Protein AF-A0A9E5RIB4-F1 (afdb_monomer_lite)

Foldseek 3Di:
DPPDPPCLVVQLVVQLVVLVLVCQLVVVVVCSVVSNVVSCVVSPHDDDPDDDPPDDDDDPVVVVVCVVVVNDDCVVCVVVVVVVCCVVPVPCDPVNVVVCVVVVVVSSVVSVVVVVVVVVVVCVVVVPD

Structure (mmCIF, N/CA/C/O backbone):
data_AF-A0A9E5RIB4-F1
#
_entry.id   AF-A0A9E5RIB4-F1
#
loop_
_atom_site.group_PDB
_atom_site.id
_atom_site.type_symbol
_atom_site.label_atom_id
_atom_site.label_alt_id
_atom_site.label_comp_id
_atom_site.label_asym_id
_atom_site.label_entity_id
_atom_site.label_seq_id
_atom_site.pdbx_PDB_ins_code
_atom_site.Cartn_x
_atom_site.Cartn_y
_atom_site.Cartn_z
_atom_site.occupancy
_atom_site.B_iso_or_equiv
_atom_site.auth_seq_id
_atom_site.auth_comp_id
_atom_site.auth_asym_id
_atom_site.auth_atom_id
_atom_site.pdbx_PDB_model_num
ATOM 1 N N . MET A 1 1 ? 10.481 -29.079 1.639 1.00 32.47 1 MET A N 1
ATOM 2 C CA . MET A 1 1 ? 11.131 -28.798 0.343 1.00 32.47 1 MET A CA 1
ATOM 3 C C . MET A 1 1 ? 10.149 -27.965 -0.458 1.00 32.47 1 MET A C 1
ATOM 5 O O . MET A 1 1 ? 9.045 -28.441 -0.672 1.00 32.47 1 MET A O 1
ATOM 9 N N . VAL A 1 2 ? 10.482 -26.713 -0.781 1.00 44.91 2 VAL A N 1
ATOM 10 C CA . VAL A 1 2 ? 9.661 -25.892 -1.686 1.00 44.91 2 VAL A CA 1
ATOM 11 C C . VAL A 1 2 ? 9.919 -26.437 -3.084 1.00 44.91 2 VAL A C 1
ATOM 13 O O . VAL A 1 2 ? 10.998 -26.248 -3.642 1.00 44.91 2 VAL A O 1
ATOM 16 N N . THR A 1 3 ? 9.002 -27.261 -3.575 1.00 53.25 3 THR A N 1
ATOM 17 C CA . THR A 1 3 ? 9.080 -27.835 -4.916 1.00 53.25 3 THR A CA 1
ATOM 18 C C . THR A 1 3 ? 8.893 -26.691 -5.904 1.00 53.25 3 THR A C 1
ATOM 20 O O . THR A 1 3 ? 7.866 -26.025 -5.860 1.00 53.25 3 THR A O 1
ATOM 23 N N . ARG A 1 4 ? 9.901 -26.450 -6.748 1.00 58.84 4 ARG A N 1
ATOM 24 C CA . ARG A 1 4 ? 9.880 -25.443 -7.819 1.00 58.84 4 ARG A CA 1
ATOM 25 C C . ARG A 1 4 ? 8.575 -25.581 -8.595 1.00 58.84 4 ARG A C 1
ATOM 27 O O . ARG A 1 4 ? 8.341 -26.647 -9.169 1.00 58.84 4 ARG A O 1
ATOM 34 N N . ASP A 1 5 ? 7.734 -24.550 -8.606 1.00 62.25 5 ASP A N 1
ATOM 35 C CA . ASP A 1 5 ? 6.367 -24.701 -9.109 1.00 62.25 5 ASP A CA 1
ATOM 36 C C . ASP A 1 5 ? 6.277 -24.589 -10.641 1.00 62.25 5 ASP A C 1
ATOM 38 O O . ASP A 1 5 ? 5.603 -23.728 -11.203 1.00 62.25 5 ASP A O 1
ATOM 42 N N . SER A 1 6 ? 7.014 -25.453 -11.344 1.00 69.25 6 SER A N 1
ATOM 43 C CA . SER A 1 6 ? 6.991 -25.601 -12.810 1.00 69.25 6 SER A CA 1
ATOM 44 C C . SER A 1 6 ? 7.326 -24.328 -13.610 1.00 69.25 6 SER A C 1
ATOM 46 O O . SER A 1 6 ? 7.037 -24.267 -14.798 1.00 69.25 6 SER A O 1
ATOM 48 N N . GLY A 1 7 ? 7.927 -23.310 -12.980 1.00 75.62 7 GLY A N 1
ATOM 49 C CA . GLY A 1 7 ? 8.220 -22.011 -13.604 1.00 75.62 7 GLY A CA 1
ATOM 50 C C . GLY A 1 7 ? 7.181 -20.913 -13.342 1.00 75.62 7 GLY A C 1
ATOM 51 O O . GLY A 1 7 ? 7.449 -19.760 -13.668 1.00 75.62 7 GLY A O 1
ATOM 52 N N . ARG A 1 8 ? 6.061 -21.214 -12.666 1.00 82.75 8 ARG A N 1
ATOM 53 C CA . ARG A 1 8 ? 5.017 -20.226 -12.315 1.00 82.75 8 ARG A CA 1
ATOM 54 C C . ARG A 1 8 ? 5.520 -19.087 -11.432 1.00 82.75 8 ARG A C 1
ATOM 56 O O . ARG A 1 8 ? 5.022 -17.972 -11.509 1.00 82.75 8 ARG A O 1
ATOM 63 N N . GLU A 1 9 ? 6.541 -19.350 -10.6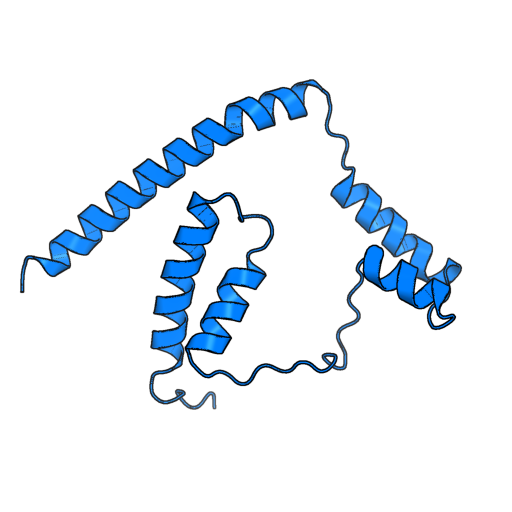22 1.00 85.44 9 GLU A N 1
ATOM 64 C CA . GLU A 1 9 ? 7.238 -18.328 -9.832 1.00 85.44 9 GLU A CA 1
ATOM 65 C C . GLU A 1 9 ? 7.860 -17.242 -10.725 1.00 85.44 9 GLU A C 1
ATOM 67 O O . GLU A 1 9 ? 7.809 -16.068 -10.377 1.00 85.44 9 GLU A O 1
ATOM 72 N N . LEU A 1 10 ? 8.401 -17.609 -11.892 1.00 86.50 10 LEU A N 1
ATOM 73 C CA . LEU A 1 10 ? 8.986 -16.651 -12.835 1.00 86.50 10 LEU A CA 1
ATOM 74 C C . LEU A 1 10 ? 7.902 -15.831 -13.537 1.00 86.50 10 LEU A C 1
ATOM 76 O O . LEU A 1 10 ? 8.047 -14.620 -13.664 1.00 86.50 10 LEU A O 1
ATOM 80 N N . GLU A 1 11 ? 6.796 -16.468 -13.929 1.00 88.19 11 GLU A N 1
ATOM 81 C CA . GLU A 1 11 ? 5.635 -15.761 -14.486 1.00 88.19 11 GLU A CA 1
ATOM 82 C C . GLU A 1 11 ? 5.031 -14.789 -13.467 1.00 88.19 11 GLU A C 1
ATOM 84 O O . GLU A 1 11 ? 4.686 -13.659 -13.806 1.00 88.19 11 GLU A O 1
ATOM 89 N N . PHE A 1 12 ? 4.953 -15.190 -12.196 1.00 90.75 12 PHE A N 1
ATOM 90 C CA . PHE A 1 12 ? 4.536 -14.303 -11.116 1.00 90.75 12 PHE A CA 1
ATOM 91 C C . PHE A 1 12 ? 5.454 -13.093 -10.982 1.00 90.75 12 PHE A C 1
ATOM 93 O O . PHE A 1 12 ? 4.948 -11.980 -10.858 1.00 90.75 12 PHE A O 1
ATOM 100 N N . LEU A 1 13 ? 6.776 -13.290 -11.013 1.00 88.94 13 LEU A N 1
ATOM 101 C CA . LEU A 1 13 ? 7.730 -12.187 -10.918 1.00 88.94 13 LEU A CA 1
ATOM 102 C C . LEU A 1 13 ? 7.597 -11.222 -12.106 1.00 88.94 13 LEU A C 1
ATOM 104 O O . LEU A 1 13 ? 7.538 -10.018 -11.869 1.00 88.94 13 LEU A O 1
ATOM 108 N N . ASP A 1 14 ? 7.445 -11.722 -13.338 1.00 88.06 14 ASP A N 1
ATOM 109 C CA . ASP A 1 14 ? 7.219 -10.881 -14.529 1.00 88.06 14 ASP A CA 1
ATOM 110 C C . ASP A 1 14 ? 5.907 -10.083 -14.423 1.00 88.06 14 ASP A C 1
ATOM 112 O O . ASP A 1 14 ? 5.883 -8.865 -14.623 1.00 88.06 14 ASP A O 1
ATOM 116 N N . TYR A 1 15 ? 4.802 -10.731 -14.036 1.00 90.69 15 TYR A N 1
ATOM 117 C CA . TYR A 1 15 ? 3.533 -10.027 -13.844 1.00 90.69 15 TYR A CA 1
ATOM 118 C C . TYR A 1 15 ? 3.595 -9.017 -12.703 1.00 90.69 15 TYR A C 1
ATOM 120 O O . TYR A 1 15 ? 3.049 -7.917 -12.827 1.00 90.69 15 TYR A O 1
ATOM 128 N N . TRP A 1 16 ? 4.244 -9.373 -11.597 1.00 89.56 16 TRP A N 1
ATOM 129 C CA . TRP A 1 16 ? 4.367 -8.497 -10.445 1.00 89.56 16 TRP A CA 1
ATOM 130 C C . TRP A 1 16 ? 5.207 -7.269 -10.773 1.00 89.56 16 TRP A C 1
ATOM 132 O O . TRP A 1 16 ? 4.778 -6.165 -10.447 1.00 89.56 16 TRP A O 1
ATOM 142 N N . GLU A 1 17 ? 6.329 -7.429 -11.475 1.00 86.69 17 GLU A N 1
ATOM 143 C CA . GLU A 1 17 ? 7.171 -6.318 -11.918 1.00 86.69 17 GLU A CA 1
ATOM 144 C C . GLU A 1 17 ? 6.377 -5.332 -12.786 1.00 86.69 17 GLU A C 1
ATOM 146 O O . GLU A 1 17 ? 6.292 -4.143 -12.466 1.00 86.69 17 GLU A O 1
ATOM 151 N N . ARG A 1 18 ? 5.687 -5.823 -13.823 1.00 85.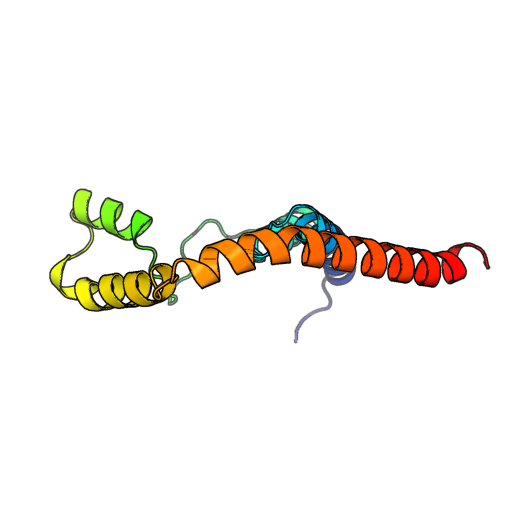00 18 ARG A N 1
ATOM 152 C CA . ARG A 1 18 ? 4.883 -4.973 -14.720 1.00 85.00 18 ARG A CA 1
ATOM 153 C C . ARG A 1 18 ? 3.754 -4.251 -13.985 1.00 85.00 18 ARG A C 1
ATOM 155 O O . ARG A 1 18 ? 3.523 -3.060 -14.204 1.00 85.00 18 ARG A O 1
ATOM 162 N N . LEU A 1 19 ? 3.041 -4.957 -13.106 1.00 87.56 19 LEU A N 1
ATOM 163 C CA . LEU A 1 19 ? 1.936 -4.384 -12.333 1.00 87.56 19 LEU A CA 1
ATOM 164 C C . LEU A 1 19 ? 2.424 -3.407 -11.262 1.00 87.56 19 LEU A C 1
ATOM 166 O O . LEU A 1 19 ? 1.748 -2.410 -11.009 1.00 87.56 19 LEU A O 1
ATOM 170 N N . ALA A 1 20 ? 3.583 -3.661 -10.653 1.00 84.38 20 ALA A N 1
ATOM 171 C CA . ALA A 1 20 ? 4.206 -2.757 -9.697 1.00 84.38 20 ALA A CA 1
ATOM 172 C C . ALA A 1 20 ? 4.608 -1.446 -10.378 1.00 84.38 20 ALA A C 1
ATOM 174 O O . ALA A 1 20 ? 4.263 -0.381 -9.871 1.00 84.38 20 ALA A O 1
ATOM 175 N N . LEU A 1 21 ? 5.227 -1.515 -11.561 1.00 79.44 21 LEU A N 1
ATOM 176 C CA . LEU A 1 21 ? 5.561 -0.335 -12.361 1.00 79.44 21 LEU A CA 1
ATOM 177 C C . LEU A 1 21 ? 4.307 0.443 -12.775 1.00 79.44 21 LEU A C 1
ATOM 179 O O . LEU A 1 21 ? 4.240 1.659 -12.597 1.00 79.44 21 LEU A O 1
ATOM 183 N N . TYR A 1 22 ? 3.268 -0.244 -13.256 1.00 82.00 22 TYR A N 1
ATOM 184 C CA . TYR A 1 22 ? 1.992 0.399 -13.579 1.00 82.00 22 TYR A CA 1
ATOM 185 C C . TYR A 1 22 ? 1.366 1.086 -12.355 1.00 82.00 22 TYR A C 1
ATOM 187 O O . TYR A 1 22 ? 0.919 2.233 -12.441 1.00 82.00 22 TYR A O 1
ATOM 195 N N . ALA A 1 23 ? 1.346 0.414 -11.203 1.00 82.50 23 ALA A N 1
ATOM 196 C CA . ALA A 1 23 ? 0.843 0.977 -9.957 1.00 82.50 23 ALA A CA 1
ATOM 197 C C . ALA A 1 23 ? 1.667 2.195 -9.512 1.00 82.50 23 ALA A C 1
ATOM 199 O O . ALA A 1 23 ? 1.094 3.184 -9.051 1.00 82.50 23 ALA A O 1
ATOM 200 N N . GLU A 1 24 ? 2.988 2.152 -9.696 1.00 76.56 24 GLU A N 1
ATOM 201 C CA . GLU A 1 24 ? 3.901 3.253 -9.391 1.00 76.56 24 GLU A CA 1
ATOM 202 C C . GLU A 1 24 ? 3.592 4.488 -10.256 1.00 76.56 24 GLU A C 1
ATOM 204 O O . GLU A 1 24 ? 3.442 5.594 -9.736 1.00 76.56 24 GLU A O 1
ATOM 209 N N . LEU A 1 25 ? 3.388 4.305 -11.562 1.00 73.31 25 LEU A N 1
ATOM 210 C CA . LEU A 1 25 ? 3.067 5.401 -12.485 1.00 73.31 25 LEU A CA 1
ATOM 211 C C . LEU A 1 25 ? 1.700 6.037 -12.210 1.00 73.31 25 LEU A C 1
ATOM 213 O O . LEU A 1 25 ? 1.547 7.251 -12.336 1.00 73.31 25 LEU A O 1
ATOM 217 N N . ASN A 1 26 ? 0.719 5.233 -11.799 1.00 77.50 26 ASN A N 1
ATOM 218 C CA . ASN A 1 26 ? -0.642 5.694 -11.517 1.00 77.50 26 ASN A CA 1
ATOM 219 C C . ASN A 1 26 ? -0.831 6.192 -10.072 1.00 77.50 26 ASN A C 1
ATOM 221 O O . ASN A 1 26 ? -1.950 6.510 -9.667 1.00 77.50 26 ASN A O 1
ATOM 225 N N . GLY A 1 27 ? 0.238 6.265 -9.272 1.00 72.00 27 GLY A N 1
ATOM 226 C CA . GLY A 1 27 ? 0.166 6.754 -7.894 1.00 72.00 27 GLY A CA 1
ATOM 227 C C . GLY A 1 27 ? -0.519 5.789 -6.917 1.00 72.00 27 GLY A C 1
ATOM 228 O O . GLY A 1 27 ? -0.906 6.192 -5.819 1.00 72.00 27 GLY A O 1
ATOM 229 N N . LEU A 1 28 ? -0.648 4.508 -7.275 1.00 74.75 28 LEU A N 1
ATOM 230 C CA . LEU A 1 28 ? -1.278 3.453 -6.468 1.00 74.75 28 LEU A CA 1
ATOM 231 C C . LEU A 1 28 ? -0.343 2.884 -5.378 1.00 74.75 28 LEU A C 1
ATOM 233 O O . LEU A 1 28 ? -0.591 1.808 -4.835 1.00 74.75 28 LEU A O 1
ATOM 237 N N . HIS A 1 29 ? 0.706 3.619 -4.991 1.00 66.50 29 HIS A N 1
ATOM 238 C CA . HIS A 1 29 ? 1.744 3.186 -4.038 1.00 66.50 29 HIS A CA 1
ATOM 239 C C . HIS A 1 29 ? 1.216 2.783 -2.652 1.00 66.50 29 HIS A C 1
ATOM 241 O O . HIS A 1 29 ? 1.896 2.085 -1.905 1.00 66.50 29 HIS A O 1
ATOM 247 N N . LYS A 1 30 ? 0.015 3.242 -2.278 1.00 61.69 30 LYS A N 1
ATOM 248 C CA . LYS A 1 30 ? -0.597 2.948 -0.972 1.00 61.69 30 LYS A CA 1
ATOM 249 C C . LYS A 1 30 ? -1.220 1.553 -0.890 1.00 61.69 30 LYS A C 1
ATOM 251 O O . LYS A 1 30 ? -1.577 1.125 0.204 1.00 61.69 30 LYS A O 1
ATOM 256 N N . HIS A 1 31 ? -1.342 0.847 -2.015 1.00 66.38 31 HIS A N 1
ATOM 257 C CA . HIS A 1 31 ? -1.997 -0.461 -2.087 1.00 66.38 31 HIS A CA 1
ATOM 258 C C . HIS A 1 31 ? -1.140 -1.492 -2.846 1.00 66.38 31 HIS A C 1
ATOM 260 O O . HIS A 1 31 ? -1.600 -2.068 -3.832 1.00 66.38 31 HIS A O 1
ATOM 266 N N . PRO A 1 32 ? 0.097 -1.772 -2.387 1.00 65.00 32 PRO A N 1
ATOM 267 C CA . PRO A 1 32 ? 1.012 -2.694 -3.072 1.00 65.00 32 PRO A CA 1
ATOM 268 C C . PRO A 1 32 ? 0.460 -4.126 -3.167 1.00 65.00 32 PRO A C 1
ATOM 270 O O . PRO A 1 32 ? 0.772 -4.856 -4.106 1.00 65.00 32 PRO A O 1
ATOM 273 N N . ALA A 1 33 ? -0.421 -4.506 -2.235 1.00 76.25 33 ALA A N 1
ATOM 274 C CA . ALA A 1 33 ? -1.087 -5.805 -2.218 1.00 76.25 33 ALA A CA 1
ATOM 275 C C . ALA A 1 33 ? -1.929 -6.076 -3.478 1.00 76.25 33 ALA A C 1
ATOM 277 O O . ALA A 1 33 ? -2.093 -7.231 -3.857 1.00 76.25 33 ALA A O 1
ATOM 278 N N . TYR A 1 34 ? -2.424 -5.033 -4.155 1.00 82.06 34 TYR A N 1
ATOM 279 C CA . TYR A 1 34 ? -3.189 -5.185 -5.394 1.00 82.06 34 TYR A CA 1
ATOM 280 C C . TYR A 1 34 ? -2.337 -5.771 -6.528 1.00 82.06 34 TYR A C 1
ATOM 282 O O . TYR A 1 34 ? -2.753 -6.730 -7.174 1.00 82.06 34 TYR A O 1
ATOM 290 N N . ALA A 1 35 ? -1.127 -5.237 -6.735 1.00 86.44 35 ALA A N 1
ATOM 291 C CA . ALA A 1 35 ? -0.217 -5.716 -7.776 1.00 86.44 35 ALA A CA 1
ATOM 292 C C . ALA A 1 35 ? 0.218 -7.166 -7.517 1.00 86.44 35 ALA A C 1
ATOM 294 O O . ALA A 1 35 ? 0.214 -7.984 -8.433 1.00 86.44 35 ALA A O 1
ATOM 295 N N . ILE A 1 36 ? 0.519 -7.494 -6.256 1.00 88.00 36 ILE A N 1
ATOM 296 C CA . ILE A 1 36 ? 0.910 -8.846 -5.834 1.00 88.00 36 ILE A CA 1
ATOM 297 C C . ILE A 1 36 ? -0.245 -9.832 -6.033 1.00 88.00 36 ILE A C 1
ATOM 299 O O . ILE A 1 36 ? -0.060 -10.892 -6.624 1.00 88.00 36 ILE A O 1
ATOM 303 N N . GLY A 1 37 ? -1.446 -9.477 -5.567 1.00 87.81 37 GLY A N 1
ATOM 304 C CA . GLY A 1 37 ? -2.624 -10.331 -5.688 1.00 87.81 37 GLY A CA 1
ATOM 305 C C . GLY A 1 37 ? -2.960 -10.629 -7.146 1.00 87.81 37 GLY A C 1
ATOM 306 O O . GLY A 1 37 ? -3.127 -11.790 -7.509 1.00 87.81 37 GLY A O 1
ATOM 307 N N . LEU A 1 38 ? -2.986 -9.604 -8.002 1.00 89.38 38 LEU A N 1
ATOM 308 C CA . LEU A 1 38 ? -3.233 -9.771 -9.435 1.00 89.38 38 LEU A CA 1
ATOM 309 C C . LEU A 1 38 ? -2.169 -10.617 -10.137 1.00 89.38 38 LEU A C 1
ATOM 311 O O . LEU A 1 38 ? -2.522 -11.460 -10.961 1.00 89.38 38 LEU A O 1
ATOM 315 N N . ALA A 1 39 ? -0.891 -10.418 -9.809 1.00 91.25 39 ALA A N 1
ATOM 316 C CA . ALA A 1 39 ? 0.191 -11.231 -10.352 1.00 91.25 39 ALA A CA 1
ATOM 317 C C . ALA A 1 39 ? 0.032 -12.707 -9.961 1.00 91.25 39 ALA A C 1
ATOM 319 O O . ALA A 1 39 ? 0.164 -13.585 -10.811 1.00 91.25 39 ALA A O 1
ATOM 320 N N . ALA A 1 40 ? -0.337 -12.979 -8.704 1.00 89.69 40 ALA A N 1
ATOM 321 C CA . ALA A 1 40 ? -0.595 -14.332 -8.218 1.00 89.69 40 ALA A CA 1
ATOM 322 C C . ALA A 1 40 ? -1.770 -14.991 -8.958 1.00 89.69 40 ALA A C 1
ATOM 324 O O . ALA A 1 40 ? -1.634 -16.118 -9.432 1.00 89.69 40 ALA A O 1
ATOM 325 N N . VAL A 1 41 ? -2.888 -14.271 -9.139 1.00 90.12 41 VAL A N 1
ATOM 326 C CA . VAL A 1 41 ? -4.036 -14.754 -9.933 1.00 90.12 41 VAL A CA 1
ATOM 327 C C . VAL A 1 41 ? -3.590 -15.117 -11.346 1.00 90.12 41 VAL A C 1
ATOM 329 O O . VAL A 1 41 ? -3.925 -16.182 -11.864 1.00 90.12 41 VAL A O 1
ATOM 332 N N . LYS A 1 42 ? -2.837 -14.215 -11.984 1.00 90.19 42 LYS A N 1
ATOM 333 C CA . LYS A 1 42 ? -2.454 -14.338 -13.387 1.00 90.19 42 LYS A CA 1
ATOM 334 C C . LYS A 1 42 ? -1.471 -15.487 -13.624 1.00 90.19 42 LYS A C 1
ATOM 336 O O . LYS A 1 42 ? -1.617 -16.177 -14.626 1.00 90.19 42 LYS A O 1
ATOM 341 N N . ALA A 1 43 ? -0.551 -15.724 -12.691 1.00 90.00 43 ALA A N 1
ATOM 342 C CA . ALA A 1 43 ? 0.377 -16.858 -12.704 1.00 90.00 43 ALA A CA 1
ATOM 343 C C . ALA A 1 43 ? -0.263 -18.188 -12.240 1.00 90.00 43 ALA A C 1
ATOM 345 O O . ALA A 1 43 ? 0.421 -19.200 -12.088 1.00 90.00 43 ALA A O 1
ATOM 346 N N . GLY A 1 44 ? -1.581 -18.212 -12.000 1.00 88.06 44 GLY A N 1
ATOM 347 C CA . GLY A 1 44 ? -2.317 -19.430 -11.666 1.00 88.06 44 GLY A CA 1
ATOM 348 C C . GLY A 1 44 ? -2.077 -19.937 -10.244 1.00 88.06 44 GLY A C 1
ATOM 349 O O . GLY A 1 44 ? -2.258 -21.132 -9.987 1.00 88.06 44 GLY A O 1
ATOM 350 N N . PHE A 1 45 ? -1.668 -19.060 -9.321 1.00 87.88 45 PHE A N 1
ATOM 351 C CA . PHE A 1 45 ? -1.627 -19.404 -7.905 1.00 87.88 45 PHE A CA 1
ATOM 352 C C . PHE A 1 45 ? -3.052 -19.506 -7.346 1.00 87.88 45 PHE A C 1
ATOM 354 O O . PHE A 1 45 ? -3.905 -18.670 -7.659 1.00 87.88 45 PHE A O 1
ATOM 361 N N . PRO A 1 46 ? -3.331 -20.513 -6.500 1.00 84.00 46 PRO A N 1
ATOM 362 C CA . PRO A 1 46 ? -4.632 -20.647 -5.867 1.00 84.00 46 PRO A CA 1
ATOM 363 C C . PRO A 1 46 ? -4.860 -19.484 -4.898 1.00 84.00 46 PRO A C 1
ATOM 365 O O . PRO A 1 46 ? -4.089 -19.268 -3.962 1.00 84.00 46 PRO A O 1
ATOM 368 N N . ILE A 1 47 ? -5.943 -18.743 -5.111 1.00 78.88 47 ILE A N 1
ATOM 369 C CA . ILE A 1 47 ? -6.352 -17.658 -4.223 1.00 78.88 47 ILE A CA 1
ATOM 370 C C . ILE A 1 47 ? -7.270 -18.247 -3.166 1.00 78.88 47 ILE A C 1
ATOM 372 O O . ILE A 1 47 ? -8.315 -18.819 -3.477 1.00 78.88 47 ILE A O 1
ATOM 376 N N . ARG A 1 48 ? -6.891 -18.084 -1.903 1.00 76.31 48 ARG A N 1
ATOM 377 C CA . ARG A 1 48 ? -7.789 -18.362 -0.788 1.00 76.31 48 ARG A CA 1
ATOM 378 C C . ARG A 1 48 ? -8.655 -17.132 -0.560 1.00 76.31 48 ARG A C 1
ATOM 380 O O . ARG A 1 48 ? -8.134 -16.057 -0.280 1.00 76.31 48 ARG A O 1
ATOM 387 N N . HIS A 1 49 ? -9.962 -17.301 -0.715 1.00 73.75 49 HIS A N 1
ATOM 388 C CA . HIS A 1 49 ? -10.946 -16.271 -0.378 1.00 73.75 49 HIS A CA 1
ATOM 389 C C . HIS A 1 49 ? -11.411 -16.365 1.079 1.00 73.75 49 HIS A C 1
ATOM 391 O O . HIS A 1 49 ? -12.030 -15.431 1.583 1.00 73.75 49 HIS A O 1
ATOM 397 N N . ASP A 1 50 ? -11.092 -17.477 1.741 1.00 73.31 50 ASP A N 1
ATOM 398 C CA . ASP A 1 50 ? -11.422 -17.714 3.138 1.00 73.31 50 ASP A CA 1
ATOM 399 C C . ASP A 1 50 ? -10.488 -16.944 4.072 1.00 73.31 50 ASP A C 1
ATOM 401 O O . ASP A 1 50 ? -9.350 -16.610 3.724 1.00 73.31 50 ASP A O 1
ATOM 405 N N . GLU A 1 51 ? -10.968 -16.704 5.291 1.00 68.94 51 GLU A N 1
ATOM 406 C CA . GLU A 1 51 ? -10.174 -16.091 6.348 1.00 68.94 51 GLU A CA 1
ATOM 407 C C . GLU A 1 51 ? -8.917 -16.927 6.625 1.00 68.94 51 GLU A C 1
ATOM 409 O O . GLU A 1 51 ? -8.940 -18.161 6.697 1.00 68.94 51 GLU A O 1
ATOM 414 N N . MET A 1 52 ? -7.781 -16.245 6.745 1.00 75.81 52 MET A N 1
ATOM 415 C CA . MET A 1 52 ? -6.528 -16.905 7.070 1.00 75.81 52 MET A CA 1
ATOM 416 C C . MET A 1 52 ? -6.513 -17.194 8.575 1.00 75.81 52 MET A C 1
ATOM 418 O O . MET A 1 52 ? -6.293 -16.290 9.379 1.00 75.81 52 MET A O 1
ATOM 422 N N . GLU A 1 53 ? -6.775 -18.449 8.956 1.00 74.88 53 GLU A N 1
ATOM 423 C CA . GLU A 1 53 ? -6.765 -18.874 10.362 1.00 74.88 53 GLU A CA 1
ATOM 424 C C . GLU A 1 53 ? -5.466 -18.454 11.071 1.00 74.88 53 GLU A C 1
ATOM 426 O O . GLU A 1 53 ? -4.361 -18.676 10.573 1.00 74.88 53 GLU A O 1
ATOM 431 N N . GLY A 1 54 ? -5.608 -17.835 12.246 1.00 75.75 54 GLY A N 1
ATOM 432 C CA . GLY A 1 54 ? -4.486 -17.366 13.066 1.00 75.75 54 GLY A CA 1
ATOM 433 C C . GLY A 1 54 ? -3.988 -15.951 12.756 1.00 75.75 54 GLY A C 1
ATOM 434 O O . GLY A 1 54 ? -3.080 -15.478 13.439 1.00 75.75 54 GLY A O 1
ATOM 435 N N . PHE A 1 55 ? -4.575 -15.251 11.780 1.00 75.00 55 PHE A N 1
ATOM 436 C CA . PHE A 1 55 ? -4.242 -13.858 11.480 1.00 75.00 55 PHE A CA 1
ATOM 437 C C . PHE A 1 55 ? -5.368 -12.909 11.922 1.00 75.00 55 PHE A C 1
ATOM 439 O O . PHE A 1 55 ? -6.332 -12.696 11.191 1.00 75.00 55 PHE A O 1
ATOM 446 N N . ASP A 1 56 ? -5.245 -12.321 13.119 1.00 73.50 56 ASP A N 1
ATOM 447 C CA . ASP A 1 56 ? -6.146 -11.244 13.567 1.00 73.50 56 ASP A CA 1
ATOM 448 C C . ASP A 1 56 ? -5.742 -9.942 12.864 1.00 73.50 56 ASP A C 1
ATOM 450 O O . ASP A 1 56 ? -4.757 -9.292 13.230 1.00 73.50 56 ASP A O 1
ATOM 454 N N . PHE A 1 57 ? -6.475 -9.590 11.807 1.00 79.25 57 PHE A N 1
ATOM 455 C CA . PHE A 1 57 ? -6.311 -8.320 11.112 1.00 79.25 57 PHE A CA 1
ATOM 456 C C . PHE A 1 57 ? -7.378 -7.326 11.564 1.00 79.25 57 PHE A C 1
ATOM 458 O O . PHE A 1 57 ? -8.530 -7.680 11.815 1.00 79.25 57 PHE A O 1
ATOM 465 N N . PHE A 1 58 ? -6.996 -6.054 11.629 1.00 84.50 58 PHE A N 1
ATOM 466 C CA . PHE A 1 58 ? -7.890 -4.976 12.020 1.00 84.50 58 PHE A CA 1
ATOM 467 C C . PHE A 1 58 ? -8.005 -3.949 10.890 1.00 84.50 58 PHE A C 1
ATOM 469 O O . PHE A 1 58 ? -6.999 -3.390 10.457 1.00 84.50 58 PHE A O 1
ATOM 476 N N . ASP A 1 59 ? -9.233 -3.701 10.437 1.00 84.25 59 ASP A N 1
ATOM 477 C CA . ASP A 1 59 ? -9.604 -2.596 9.547 1.00 84.25 59 ASP A CA 1
ATOM 478 C C . ASP A 1 59 ? -10.858 -1.938 10.127 1.00 84.25 59 ASP A C 1
ATOM 480 O O . ASP A 1 59 ? -11.881 -2.596 10.348 1.00 84.25 59 ASP A O 1
ATOM 484 N N . ASP A 1 60 ? -10.775 -0.638 10.398 1.00 86.38 60 ASP A N 1
ATOM 485 C CA . ASP A 1 60 ? -11.846 0.124 11.036 1.00 86.38 60 ASP A CA 1
ATOM 486 C C . ASP A 1 60 ? -13.197 0.039 10.298 1.00 86.38 60 ASP A C 1
ATOM 488 O O . ASP A 1 60 ? -14.246 0.043 10.947 1.00 86.38 60 ASP A O 1
ATOM 492 N N . ARG A 1 61 ? -13.211 -0.050 8.962 1.00 84.50 61 ARG A N 1
ATOM 493 C CA . ARG A 1 61 ? -14.445 -0.133 8.160 1.00 84.50 61 ARG A CA 1
ATOM 494 C C . ARG A 1 61 ? -15.092 -1.496 8.329 1.00 84.50 61 ARG A C 1
ATOM 496 O O . ARG A 1 61 ? -16.308 -1.571 8.504 1.00 84.50 61 ARG A O 1
ATOM 503 N N . ILE A 1 62 ? -14.283 -2.552 8.298 1.00 86.69 62 ILE A N 1
ATOM 504 C CA . ILE A 1 62 ? -14.745 -3.931 8.484 1.00 86.69 62 ILE A CA 1
ATOM 505 C C . ILE A 1 62 ? -15.252 -4.114 9.915 1.00 86.69 62 ILE A C 1
ATOM 507 O O . ILE A 1 62 ? -16.345 -4.645 10.114 1.00 86.69 62 ILE A O 1
ATOM 511 N N . GLU A 1 63 ? -14.532 -3.597 10.913 1.00 88.50 63 GLU A N 1
ATOM 512 C CA . GLU A 1 63 ? -14.954 -3.735 12.306 1.00 88.50 63 GLU A CA 1
ATOM 513 C C . GLU A 1 63 ? -16.203 -2.927 12.651 1.00 88.50 63 GLU A C 1
ATOM 515 O O . GLU A 1 63 ? -17.055 -3.405 13.397 1.00 88.50 63 GLU A O 1
ATOM 520 N N . LYS A 1 64 ? -16.409 -1.752 12.045 1.00 88.62 64 LYS A N 1
ATOM 521 C CA . LYS A 1 64 ? -17.687 -1.028 12.173 1.00 88.62 64 LYS A CA 1
ATOM 522 C C . LYS A 1 64 ? -18.872 -1.861 11.673 1.00 88.62 64 LYS A C 1
ATOM 524 O O . LYS A 1 64 ? -19.939 -1.826 12.285 1.00 88.62 64 LYS A O 1
ATOM 529 N N . VAL A 1 65 ? -18.698 -2.622 10.588 1.00 88.62 65 VAL A N 1
ATOM 530 C CA . VAL A 1 65 ? -19.734 -3.534 10.072 1.00 88.62 65 VAL A CA 1
ATOM 531 C C . VAL A 1 65 ? -19.942 -4.718 11.019 1.00 88.62 65 VAL A C 1
ATOM 533 O O . VAL A 1 65 ? -21.086 -5.033 11.341 1.00 88.62 65 VAL A O 1
ATOM 536 N N . ARG A 1 66 ? -18.865 -5.329 11.526 1.00 87.88 66 ARG A N 1
ATOM 537 C CA . ARG A 1 66 ? -18.941 -6.437 12.496 1.00 87.88 66 ARG A CA 1
ATOM 538 C C . ARG A 1 66 ? -19.646 -6.018 13.789 1.00 87.88 66 ARG A C 1
ATOM 540 O O . ARG A 1 66 ? -20.539 -6.726 14.244 1.00 87.88 66 ARG A O 1
ATOM 547 N N . ILE A 1 67 ? -19.332 -4.838 14.329 1.00 89.38 67 ILE A N 1
ATOM 548 C CA . ILE A 1 67 ? -20.020 -4.250 15.490 1.00 89.38 67 ILE A CA 1
ATOM 549 C C . ILE A 1 67 ? -21.508 -4.044 15.194 1.00 89.38 67 ILE A C 1
ATOM 551 O O . ILE A 1 67 ? -22.355 -4.421 16.001 1.00 89.38 67 ILE A O 1
ATOM 555 N N . LYS A 1 68 ? -21.848 -3.485 14.023 1.00 89.56 68 LYS A N 1
ATOM 556 C CA . LYS A 1 68 ? -23.248 -3.278 13.615 1.00 89.56 68 LYS A CA 1
ATOM 557 C C . LYS A 1 68 ? -24.025 -4.595 13.534 1.00 89.56 68 LYS A C 1
ATOM 559 O O . LYS A 1 68 ? -25.207 -4.624 13.864 1.00 89.56 68 LYS A O 1
ATOM 564 N N . ASN A 1 69 ? -23.359 -5.670 13.126 1.00 90.19 69 ASN A N 1
ATOM 565 C CA . ASN A 1 69 ? -23.929 -7.011 13.046 1.00 90.19 69 ASN A CA 1
ATOM 566 C C . ASN A 1 69 ? -23.900 -7.768 14.389 1.00 90.19 69 ASN A C 1
ATOM 568 O O . ASN A 1 69 ? -24.302 -8.928 14.430 1.00 90.19 69 ASN A O 1
ATOM 572 N N . GLY A 1 70 ? -23.413 -7.154 15.476 1.00 87.50 70 GLY A N 1
ATOM 573 C CA . GLY A 1 70 ? -23.295 -7.790 16.794 1.00 87.50 70 GLY A CA 1
ATOM 574 C C . GLY A 1 70 ? -22.200 -8.860 16.888 1.00 87.50 70 GLY A C 1
ATOM 575 O O . GLY A 1 70 ? -22.198 -9.650 17.825 1.00 87.50 70 GLY A O 1
ATOM 576 N N . GLN A 1 71 ? -21.279 -8.903 15.923 1.00 86.50 71 GLN A N 1
ATOM 577 C CA . GLN A 1 71 ? -20.221 -9.916 15.809 1.00 86.50 71 GLN A CA 1
ATOM 578 C C . GLN A 1 71 ? -18.919 -9.516 16.521 1.00 86.50 71 GLN A C 1
ATOM 580 O O . GLN A 1 71 ? -17.987 -10.311 16.582 1.00 86.50 71 GLN A O 1
ATOM 585 N N . SER A 1 72 ? -18.821 -8.280 17.015 1.00 86.00 72 SER A N 1
ATOM 586 C CA . SER A 1 72 ? -17.596 -7.714 17.588 1.00 86.00 72 SER A CA 1
ATOM 587 C C . SER A 1 72 ? -17.937 -6.735 18.710 1.00 86.00 72 SER A C 1
ATOM 589 O O . SER A 1 72 ? -18.914 -5.988 18.614 1.00 86.00 72 SER A O 1
ATOM 591 N N . GLU A 1 73 ? -17.144 -6.747 19.783 1.00 87.81 73 GLU A N 1
ATOM 592 C CA . GLU A 1 73 ? -17.349 -5.884 20.946 1.00 87.81 73 GLU A CA 1
ATOM 593 C C . GLU A 1 73 ? -16.579 -4.554 20.791 1.00 87.81 73 GLU A C 1
ATOM 595 O O . GLU A 1 73 ? -15.344 -4.557 20.714 1.00 87.81 73 GLU A O 1
ATOM 600 N N . PRO A 1 74 ? -17.264 -3.393 20.807 1.00 82.31 74 PRO A N 1
ATOM 601 C CA . PRO A 1 74 ? -16.624 -2.092 20.598 1.00 82.31 74 PRO A CA 1
ATOM 602 C C . PRO A 1 74 ? -15.552 -1.760 21.641 1.00 82.31 74 PRO A C 1
ATOM 604 O O . PRO A 1 74 ? -14.509 -1.198 21.304 1.00 82.31 74 PRO A O 1
ATOM 607 N N . ALA A 1 75 ? -15.805 -2.112 22.905 1.00 85.69 75 ALA A N 1
ATOM 608 C CA . ALA A 1 75 ? -14.922 -1.794 24.023 1.00 85.69 75 ALA A CA 1
ATOM 609 C C . ALA A 1 75 ? -13.576 -2.525 23.907 1.00 85.69 75 ALA A C 1
ATOM 611 O O . ALA A 1 75 ? -12.520 -1.918 24.087 1.00 85.69 75 ALA A O 1
ATOM 612 N N . ALA A 1 76 ? -13.599 -3.802 23.512 1.00 85.06 76 ALA A N 1
ATOM 613 C CA . ALA A 1 76 ? -12.397 -4.615 23.344 1.00 85.06 76 ALA A CA 1
ATOM 614 C C . ALA A 1 76 ? -11.499 -4.117 22.197 1.00 85.06 76 ALA A C 1
ATOM 616 O O . ALA A 1 76 ? -10.273 -4.230 22.264 1.00 85.06 76 ALA A O 1
ATOM 617 N N . LYS A 1 77 ? -12.091 -3.533 21.144 1.00 86.62 77 LYS A N 1
ATOM 618 C CA . LYS A 1 77 ? -11.359 -3.094 19.946 1.00 86.62 77 LYS A CA 1
ATOM 619 C C . LYS A 1 77 ? -11.008 -1.597 19.931 1.00 86.62 77 LYS A C 1
ATOM 621 O O . LYS A 1 77 ? -10.306 -1.142 19.027 1.00 86.62 77 LYS A O 1
ATOM 626 N N . GLN A 1 78 ? -11.396 -0.825 20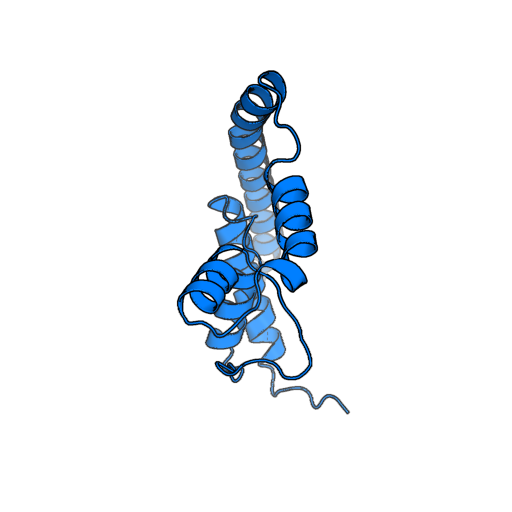.950 1.00 88.44 78 GLN A N 1
ATOM 627 C CA . GLN A 1 78 ? -11.198 0.632 21.002 1.00 88.44 78 GLN A CA 1
ATOM 628 C C . GLN A 1 78 ? -9.727 1.067 20.887 1.00 88.44 78 GLN A C 1
ATOM 630 O O . GLN A 1 78 ? -9.417 2.056 20.222 1.00 88.44 78 GLN A O 1
ATOM 635 N N . LYS A 1 79 ? -8.799 0.294 21.469 1.00 91.25 79 LYS A N 1
ATOM 636 C CA . LYS A 1 79 ? -7.353 0.539 21.343 1.00 91.25 79 LYS A CA 1
ATOM 637 C C . LYS A 1 79 ? -6.883 0.458 19.887 1.00 91.25 79 LYS A C 1
ATOM 639 O O . LYS A 1 79 ? -6.044 1.260 19.479 1.00 91.25 79 LYS A O 1
ATOM 644 N N . TYR A 1 80 ? -7.423 -0.473 19.102 1.00 88.69 80 TYR A N 1
ATOM 645 C CA . TYR A 1 80 ? -7.061 -0.633 17.693 1.00 88.69 80 TYR A CA 1
ATOM 646 C C . TYR A 1 80 ? -7.633 0.499 16.840 1.00 88.69 80 TYR A C 1
ATOM 648 O O . TYR A 1 80 ? -6.891 1.075 16.049 1.00 88.69 80 TYR A O 1
ATOM 656 N N . PHE A 1 81 ? -8.882 0.913 17.091 1.00 89.88 81 PHE A N 1
ATOM 657 C CA . PHE A 1 81 ? -9.466 2.102 16.457 1.00 89.88 81 PHE A CA 1
ATOM 658 C C . PHE A 1 81 ? -8.620 3.355 16.704 1.00 89.88 81 PHE A C 1
ATOM 660 O O . PHE A 1 81 ? -8.252 4.036 15.753 1.00 89.88 81 PHE A O 1
ATOM 667 N N . ALA A 1 82 ? -8.243 3.623 17.958 1.00 87.25 82 ALA A N 1
ATOM 668 C CA . ALA A 1 82 ? -7.390 4.763 18.295 1.00 87.25 82 ALA A CA 1
ATOM 669 C C . ALA A 1 82 ? -5.991 4.655 17.660 1.00 87.25 82 ALA A C 1
ATOM 671 O O . ALA A 1 82 ? -5.401 5.657 17.260 1.00 87.25 82 ALA A O 1
ATOM 672 N N . THR A 1 83 ? -5.443 3.441 17.555 1.00 87.31 83 THR A N 1
ATOM 673 C CA . THR A 1 83 ? -4.137 3.209 16.923 1.00 87.31 83 THR A CA 1
ATOM 674 C C . THR A 1 83 ? -4.192 3.492 15.422 1.00 87.31 83 THR A C 1
ATOM 676 O O . THR A 1 83 ? -3.369 4.258 14.923 1.00 87.31 83 THR A O 1
ATOM 679 N N . GLN A 1 84 ? -5.175 2.932 14.711 1.00 85.56 84 GLN A N 1
ATOM 680 C CA . GLN A 1 84 ? -5.362 3.169 13.279 1.00 85.56 84 GLN A CA 1
ATOM 681 C C . GLN A 1 84 ? -5.670 4.646 13.007 1.00 85.56 84 GLN A C 1
ATOM 683 O O . GLN A 1 84 ? -5.053 5.241 12.128 1.00 85.56 84 GLN A O 1
ATOM 688 N N . GLU A 1 85 ? -6.524 5.277 13.818 1.00 85.25 85 GLU A N 1
ATOM 689 C CA . GLU A 1 85 ? -6.813 6.706 13.708 1.00 85.25 85 GLU A CA 1
ATOM 690 C C . GLU A 1 85 ? -5.546 7.555 13.881 1.00 85.25 85 GLU A C 1
ATOM 692 O O . GLU A 1 85 ? -5.322 8.469 13.097 1.00 85.25 85 GLU A O 1
ATOM 697 N N . ASN A 1 86 ? -4.672 7.243 14.839 1.00 85.75 86 ASN A N 1
ATOM 698 C CA . ASN A 1 86 ? -3.405 7.961 15.009 1.00 85.75 86 ASN A CA 1
ATOM 699 C C . ASN A 1 86 ? -2.428 7.753 13.843 1.00 85.75 86 ASN A C 1
ATOM 701 O O . ASN A 1 86 ? -1.673 8.669 13.512 1.00 85.75 86 ASN A O 1
ATOM 705 N N . ILE A 1 87 ? -2.427 6.573 13.215 1.00 82.81 87 ILE A N 1
ATOM 706 C CA . ILE A 1 87 ? -1.607 6.284 12.029 1.00 82.81 87 ILE A CA 1
ATOM 707 C C . ILE A 1 87 ? -2.142 7.054 10.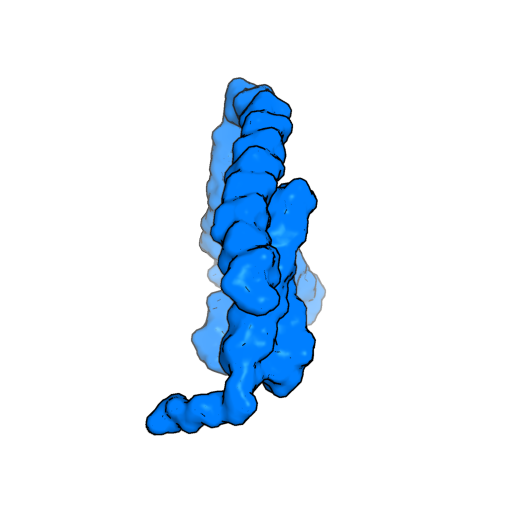815 1.00 82.81 87 ILE A C 1
ATOM 709 O O . ILE A 1 87 ? -1.375 7.722 10.120 1.00 82.81 87 ILE A O 1
ATOM 713 N N . GLU A 1 88 ? -3.453 7.008 10.580 1.00 76.50 88 GLU A N 1
ATOM 714 C CA . GLU A 1 88 ? -4.109 7.643 9.433 1.00 76.50 88 GLU A CA 1
ATOM 715 C C . GLU A 1 88 ? -4.195 9.166 9.565 1.00 76.50 88 GLU A C 1
ATOM 717 O O . GLU A 1 88 ? -3.954 9.899 8.601 1.00 76.50 88 GLU A O 1
ATOM 722 N N . ARG A 1 89 ? -4.524 9.657 10.764 1.00 71.50 89 ARG A N 1
ATOM 723 C CA . ARG A 1 89 ? -4.669 11.083 11.085 1.00 71.50 89 ARG A CA 1
ATOM 724 C C . ARG A 1 89 ? -3.399 11.710 11.633 1.00 71.50 89 ARG A C 1
ATOM 726 O O . ARG A 1 89 ? -3.469 12.866 12.057 1.00 71.50 89 ARG A O 1
ATOM 733 N N . ARG A 1 90 ? -2.252 11.011 11.606 1.00 65.00 90 ARG A N 1
ATOM 734 C CA . ARG A 1 90 ? -0.947 11.569 11.998 1.00 65.00 90 ARG A CA 1
ATOM 735 C C . ARG A 1 90 ? -0.824 12.972 11.402 1.00 65.00 90 ARG A C 1
ATOM 737 O O . ARG A 1 90 ? -0.837 13.146 10.185 1.00 65.00 90 ARG A O 1
ATOM 744 N N . TYR A 1 91 ? -0.836 13.958 12.293 1.00 55.47 91 TYR A N 1
ATOM 745 C CA . TYR A 1 91 ? -1.184 15.357 12.054 1.00 55.47 91 TYR A CA 1
ATOM 746 C C . TYR A 1 91 ? -0.574 15.913 10.752 1.00 55.47 91 TYR A C 1
ATOM 748 O O . TYR A 1 91 ? 0.599 16.282 10.707 1.00 55.47 91 TYR A O 1
ATOM 756 N N . ARG A 1 92 ? -1.363 15.995 9.671 1.00 61.00 92 ARG A N 1
ATOM 757 C CA . ARG A 1 92 ? -0.936 16.678 8.441 1.00 61.00 92 ARG A CA 1
ATOM 758 C C . ARG A 1 92 ? -1.149 18.172 8.625 1.00 61.00 92 ARG A C 1
ATOM 760 O O . ARG A 1 92 ? -2.231 18.690 8.339 1.00 61.00 92 ARG A O 1
ATOM 767 N N . SER A 1 93 ? -0.126 18.856 9.126 1.00 70.62 93 SER A N 1
ATOM 768 C CA . SER A 1 93 ? -0.112 20.316 9.170 1.00 70.62 93 SER A CA 1
ATOM 769 C C . SER A 1 93 ? -0.365 20.884 7.762 1.00 70.62 93 SER A C 1
ATOM 771 O O . SER A 1 93 ? -0.018 20.264 6.754 1.00 70.62 93 SER A O 1
ATOM 773 N N . LEU A 1 94 ? -1.004 22.055 7.668 1.00 75.88 94 LEU A N 1
ATOM 774 C CA . LEU A 1 94 ? -1.219 22.757 6.393 1.00 75.88 94 LEU A CA 1
ATOM 775 C C . LEU A 1 94 ? 0.037 22.812 5.494 1.00 75.88 94 LEU A C 1
ATOM 777 O O . LEU A 1 94 ? -0.102 22.498 4.311 1.00 75.88 94 LEU A O 1
ATOM 781 N N . PRO A 1 95 ? 1.255 23.104 6.004 1.00 78.75 95 PRO A N 1
ATOM 782 C CA . PRO A 1 95 ? 2.461 23.055 5.176 1.00 78.75 95 PRO A CA 1
ATOM 783 C C . PRO A 1 95 ? 2.762 21.655 4.629 1.00 78.75 95 PRO A C 1
ATOM 785 O O . PRO A 1 95 ? 3.204 21.538 3.492 1.00 78.75 95 PRO A O 1
ATOM 788 N N . HIS A 1 96 ? 2.461 20.589 5.373 1.00 76.94 96 HIS A N 1
ATOM 789 C CA . HIS A 1 96 ? 2.627 19.215 4.894 1.00 76.94 96 HIS A CA 1
ATOM 790 C C . HIS A 1 96 ? 1.684 18.899 3.725 1.00 76.94 96 HIS A C 1
ATOM 792 O O . HIS A 1 96 ? 2.083 18.250 2.769 1.00 76.94 96 HIS A O 1
ATOM 798 N N . LYS A 1 97 ? 0.448 19.419 3.747 1.00 77.75 97 LYS A N 1
ATOM 799 C CA . LYS A 1 97 ? -0.502 19.257 2.629 1.00 77.75 97 LYS A CA 1
ATOM 800 C C . LYS A 1 97 ? -0.047 19.986 1.366 1.00 77.75 97 LYS A C 1
ATOM 802 O O . LYS A 1 97 ? -0.242 19.482 0.264 1.00 77.75 97 LYS A O 1
ATOM 807 N N . VAL A 1 98 ? 0.527 21.178 1.525 1.00 82.94 98 VAL A N 1
ATOM 808 C CA . VAL A 1 98 ?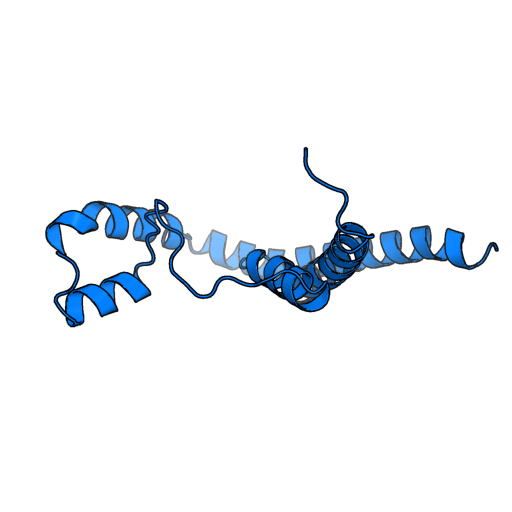 1.084 21.946 0.403 1.00 82.94 98 VAL A CA 1
ATOM 809 C C . VAL A 1 98 ? 2.318 21.239 -0.152 1.00 82.94 98 VAL A C 1
ATOM 811 O O . VAL A 1 98 ? 2.416 21.066 -1.363 1.00 82.94 98 VAL A O 1
ATOM 814 N N . MET A 1 99 ? 3.202 20.757 0.726 1.00 81.94 99 MET A N 1
ATOM 815 C CA . MET A 1 99 ? 4.380 19.990 0.333 1.00 81.94 99 MET A CA 1
ATOM 816 C C . MET A 1 99 ? 3.994 18.705 -0.403 1.00 81.94 99 MET A C 1
ATOM 818 O O . MET A 1 99 ? 4.513 18.470 -1.483 1.00 81.94 99 MET A O 1
ATOM 822 N N . ASP A 1 100 ? 3.025 17.930 0.095 1.00 78.88 100 ASP A N 1
ATOM 823 C CA . ASP A 1 100 ? 2.504 16.738 -0.594 1.00 78.88 100 ASP A CA 1
ATOM 824 C C . ASP A 1 100 ? 2.035 17.070 -2.018 1.00 78.88 100 ASP A C 1
ATOM 826 O O . ASP A 1 100 ? 2.314 16.330 -2.960 1.00 78.88 100 ASP A O 1
ATOM 830 N N . LYS A 1 101 ? 1.354 18.209 -2.195 1.00 82.31 101 LYS A N 1
ATOM 831 C CA . LYS A 1 101 ? 0.823 18.634 -3.496 1.00 82.31 101 LYS A CA 1
ATOM 832 C C . LYS A 1 101 ? 1.914 19.061 -4.481 1.00 82.31 101 LYS A C 1
ATOM 834 O O . LYS A 1 101 ? 1.733 18.896 -5.683 1.00 82.31 101 LYS A O 1
ATOM 839 N N . ILE A 1 102 ? 3.033 19.584 -3.981 1.00 85.06 102 ILE A N 1
ATOM 840 C CA . ILE A 1 102 ? 4.226 19.916 -4.777 1.00 85.06 102 ILE A CA 1
ATOM 841 C C . ILE A 1 102 ? 5.060 18.660 -5.047 1.00 85.06 102 ILE A C 1
ATOM 843 O O . ILE A 1 102 ? 5.592 18.488 -6.142 1.00 85.06 102 ILE A O 1
ATOM 847 N N . MET A 1 103 ? 5.151 17.758 -4.072 1.00 79.19 103 MET A N 1
ATOM 848 C CA . MET A 1 103 ? 5.952 16.550 -4.190 1.00 79.19 103 MET A CA 1
ATOM 849 C C . MET A 1 103 ? 5.320 15.511 -5.101 1.00 79.19 103 MET A C 1
ATOM 851 O O . MET A 1 103 ? 6.043 14.794 -5.781 1.00 79.19 103 MET A O 1
ATOM 855 N N . GLN A 1 104 ? 3.993 15.448 -5.174 1.00 78.38 104 GLN A N 1
ATOM 856 C CA . GLN A 1 104 ? 3.291 14.505 -6.038 1.00 78.38 104 GLN A CA 1
ATOM 857 C C . GLN A 1 104 ? 3.719 14.585 -7.523 1.00 78.38 104 GLN A C 1
ATOM 859 O O . GLN A 1 104 ? 4.093 13.544 -8.066 1.00 78.38 104 GLN A O 1
ATOM 864 N N . PRO A 1 105 ? 3.741 15.758 -8.194 1.00 80.94 105 PRO A N 1
ATOM 865 C CA . PRO A 1 105 ? 4.223 15.848 -9.573 1.00 80.94 105 PRO A CA 1
ATOM 866 C C . PRO A 1 105 ? 5.732 15.596 -9.701 1.00 80.94 105 PRO A C 1
ATOM 868 O O . PRO A 1 105 ? 6.158 15.013 -10.694 1.00 80.94 105 PRO A O 1
ATOM 871 N N . LEU A 1 106 ? 6.541 15.974 -8.704 1.00 82.75 106 LEU A N 1
ATOM 872 C CA . LEU A 1 106 ? 7.986 15.712 -8.704 1.00 82.75 106 LEU A CA 1
ATOM 873 C C . LEU A 1 106 ? 8.292 14.215 -8.606 1.00 82.75 106 LEU A C 1
ATOM 875 O O . LEU A 1 106 ? 9.088 13.701 -9.384 1.00 82.75 106 LEU A O 1
ATOM 879 N N . CYS A 1 107 ? 7.623 13.506 -7.697 1.00 79.38 107 CYS A N 1
ATOM 880 C CA . CYS A 1 107 ? 7.693 12.053 -7.594 1.00 79.38 107 CYS A CA 1
ATOM 881 C C . CYS A 1 107 ? 7.218 11.391 -8.888 1.00 79.38 107 CYS A C 1
ATOM 883 O O . CYS A 1 107 ? 7.885 10.490 -9.380 1.00 79.38 107 CYS A O 1
ATOM 885 N N . HIS A 1 108 ? 6.119 11.863 -9.483 1.00 78.25 108 HIS A N 1
ATOM 886 C CA . HIS A 1 108 ? 5.632 11.329 -10.755 1.00 78.25 108 HIS A CA 1
ATOM 887 C C . HIS A 1 108 ? 6.639 11.528 -11.898 1.00 78.25 108 HIS A C 1
ATOM 889 O O . HIS A 1 108 ? 6.889 10.604 -12.674 1.00 78.25 108 HIS A O 1
ATOM 895 N N . HIS A 1 109 ? 7.270 12.702 -11.974 1.00 81.81 109 HIS A N 1
ATOM 896 C CA . HIS A 1 109 ? 8.313 12.974 -12.957 1.00 81.81 109 HIS A CA 1
ATOM 897 C C . HIS A 1 109 ? 9.552 12.101 -12.719 1.00 81.81 109 HIS A C 1
ATOM 899 O O . HIS A 1 109 ? 10.049 11.479 -13.654 1.00 81.81 109 HIS A O 1
ATOM 905 N N . TYR A 1 110 ? 10.002 11.979 -11.468 1.00 83.12 110 TYR A N 1
ATOM 906 C CA . TYR A 1 110 ? 11.106 11.100 -11.089 1.00 83.12 110 TYR A CA 1
ATOM 907 C C . TYR A 1 110 ? 10.826 9.633 -11.444 1.00 83.12 110 TYR A C 1
ATOM 909 O O . TYR A 1 110 ? 11.670 8.997 -12.069 1.00 83.12 110 TYR A O 1
ATOM 917 N N . HIS A 1 111 ? 9.642 9.105 -11.112 1.00 76.38 111 HIS A N 1
ATOM 918 C CA . HIS A 1 111 ? 9.251 7.736 -11.463 1.00 76.38 111 HIS A CA 1
ATOM 919 C C . HIS A 1 111 ? 9.204 7.540 -12.982 1.00 76.38 111 HIS A C 1
ATOM 921 O O . HIS A 1 111 ? 9.688 6.528 -13.477 1.00 76.38 111 HIS A O 1
ATOM 927 N N . THR A 1 112 ? 8.698 8.525 -13.730 1.00 78.69 112 THR A N 1
ATOM 928 C CA . THR A 1 112 ? 8.686 8.486 -15.201 1.00 78.69 112 THR A CA 1
ATOM 929 C C . THR A 1 112 ? 10.101 8.437 -15.781 1.00 78.69 112 THR A C 1
ATOM 931 O O . THR A 1 112 ? 10.380 7.593 -16.627 1.00 78.69 112 THR A O 1
ATOM 934 N N . VAL A 1 113 ? 11.014 9.295 -15.312 1.00 81.50 113 VAL A N 1
ATOM 935 C CA . VAL A 1 113 ? 12.413 9.315 -15.777 1.00 81.50 113 VAL A CA 1
ATOM 936 C C . VAL A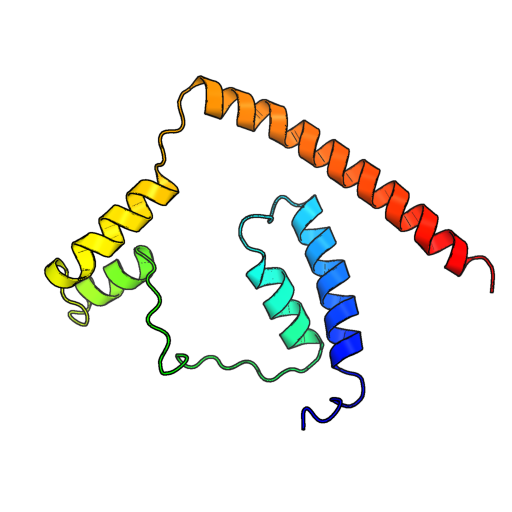 1 113 ? 13.133 8.023 -15.398 1.00 81.50 113 VAL A C 1
ATOM 938 O O . VAL A 1 113 ? 13.799 7.421 -16.236 1.00 81.50 113 VAL A O 1
ATOM 941 N N . ARG A 1 114 ? 12.974 7.563 -14.151 1.00 81.50 114 ARG A N 1
ATOM 942 C CA . ARG A 1 114 ? 13.534 6.292 -13.676 1.00 81.50 114 ARG A CA 1
ATOM 943 C C . ARG A 1 114 ? 13.065 5.136 -14.554 1.00 81.50 114 ARG A C 1
ATOM 945 O O . ARG A 1 114 ? 13.901 4.359 -14.993 1.00 81.50 114 ARG A O 1
ATOM 952 N N . LEU A 1 115 ? 11.768 5.065 -14.858 1.00 72.19 115 LEU A N 1
ATOM 953 C CA . LEU A 1 115 ? 11.206 4.052 -15.746 1.00 72.19 115 LEU A CA 1
ATOM 954 C C . LEU A 1 115 ? 11.809 4.140 -17.148 1.00 72.19 115 LEU A C 1
ATOM 956 O O . LEU A 1 115 ? 12.254 3.128 -17.661 1.00 72.19 115 LEU A O 1
ATOM 960 N N . GLN A 1 116 ? 11.870 5.328 -17.755 1.00 75.75 116 GLN A N 1
ATOM 961 C CA . GLN A 1 116 ? 12.452 5.502 -19.090 1.00 75.75 116 GLN A CA 1
ATOM 962 C C . GLN A 1 116 ? 13.902 5.026 -19.156 1.00 75.75 116 GLN A C 1
ATOM 964 O O . GLN A 1 116 ? 14.283 4.391 -20.132 1.00 75.75 116 GLN A O 1
ATOM 969 N N . VAL A 1 117 ? 14.689 5.307 -18.116 1.00 77.94 117 VAL A N 1
ATOM 970 C CA . VAL A 1 117 ? 16.071 4.835 -17.995 1.00 77.94 117 VAL A CA 1
ATOM 971 C C . VAL A 1 117 ? 16.116 3.321 -17.801 1.00 77.94 117 VAL A C 1
ATOM 973 O O . VAL A 1 117 ? 16.880 2.648 -18.477 1.00 77.94 117 VAL A O 1
ATOM 976 N N . THR A 1 118 ? 15.299 2.755 -16.911 1.00 71.06 118 THR A N 1
ATOM 977 C CA . THR A 1 118 ? 15.265 1.302 -16.704 1.00 71.06 118 THR A CA 1
ATOM 978 C C . THR A 1 118 ? 14.817 0.582 -17.971 1.00 71.06 118 THR A C 1
ATOM 980 O O . THR A 1 118 ? 15.502 -0.330 -18.413 1.00 71.06 118 THR A O 1
ATOM 983 N N . THR A 1 119 ? 13.735 1.019 -18.614 1.00 69.25 119 THR A N 1
ATOM 984 C CA . THR A 1 119 ? 13.265 0.449 -19.877 1.00 69.25 119 THR A CA 1
ATOM 985 C C . THR A 1 119 ? 14.329 0.572 -20.958 1.00 69.25 119 THR A C 1
ATOM 987 O O . THR A 1 119 ? 14.657 -0.445 -21.543 1.00 69.25 119 THR A O 1
ATOM 990 N N . SER A 1 120 ? 14.942 1.741 -21.183 1.00 67.00 120 SER A N 1
ATOM 991 C CA . SER A 1 120 ? 15.960 1.893 -22.236 1.00 67.00 120 SER A CA 1
ATOM 992 C C . SER A 1 120 ? 17.231 1.072 -21.995 1.00 67.00 120 SER A C 1
ATOM 994 O O . SER A 1 120 ? 17.813 0.576 -22.954 1.00 67.00 120 SER A O 1
ATOM 996 N N . LEU A 1 121 ? 17.638 0.888 -20.735 1.00 63.03 121 LEU A N 1
ATOM 997 C CA . LEU A 1 121 ? 18.779 0.047 -20.357 1.00 63.03 121 LEU A CA 1
ATOM 998 C C . LEU A 1 121 ? 18.473 -1.455 -20.428 1.00 63.03 121 LEU A C 1
ATOM 1000 O O . LEU A 1 121 ? 19.383 -2.250 -20.630 1.00 63.03 121 LEU A O 1
ATOM 1004 N N . THR A 1 122 ? 17.212 -1.853 -20.257 1.00 60.53 122 THR A N 1
ATOM 1005 C CA . THR A 1 122 ? 16.805 -3.265 -20.360 1.00 60.53 122 THR A CA 1
ATOM 1006 C C . THR A 1 122 ? 16.487 -3.638 -21.814 1.00 60.53 122 THR A C 1
ATOM 1008 O O . THR A 1 122 ? 16.781 -4.746 -22.245 1.00 60.53 122 THR A O 1
ATOM 1011 N N . ASP A 1 123 ? 15.962 -2.698 -22.611 1.00 54.03 123 ASP A N 1
ATOM 1012 C CA . ASP A 1 123 ? 15.713 -2.882 -24.050 1.00 54.03 123 ASP A CA 1
ATOM 1013 C C . ASP A 1 123 ? 17.021 -2.948 -24.855 1.00 54.03 123 ASP A C 1
ATOM 1015 O O . ASP A 1 123 ? 17.063 -3.585 -25.904 1.00 54.03 123 ASP A O 1
ATOM 1019 N N . SER A 1 124 ? 18.127 -2.354 -24.383 1.00 51.94 124 SER A N 1
ATOM 1020 C CA . SER A 1 124 ? 19.429 -2.533 -25.047 1.00 51.94 124 SER A CA 1
ATOM 1021 C C . SER A 1 124 ? 19.918 -3.986 -25.045 1.00 51.94 124 SER A C 1
ATOM 1023 O O . SER A 1 124 ? 20.624 -4.369 -25.974 1.00 51.94 124 SER A O 1
ATOM 1025 N N . ASP A 1 125 ? 19.487 -4.814 -24.087 1.00 51.16 125 ASP A N 1
ATOM 1026 C CA . ASP A 1 125 ? 19.719 -6.266 -24.130 1.00 51.16 125 ASP A CA 1
ATOM 1027 C C . ASP A 1 125 ? 18.746 -6.985 -25.094 1.00 51.16 125 ASP A C 1
ATOM 1029 O O . ASP A 1 125 ? 19.031 -8.092 -25.549 1.00 51.16 125 ASP A O 1
ATOM 1033 N N . PHE A 1 126 ? 17.621 -6.358 -25.463 1.00 47.91 126 PHE A N 1
ATOM 1034 C CA . PHE A 1 126 ? 16.619 -6.898 -26.394 1.00 47.91 126 PHE A CA 1
ATOM 1035 C C . PHE A 1 126 ? 16.993 -6.684 -27.874 1.00 47.91 126 PHE A C 1
ATOM 1037 O O . PHE A 1 126 ? 16.672 -7.521 -28.713 1.00 47.91 126 PHE A O 1
ATOM 1044 N N . TYR A 1 127 ? 17.705 -5.600 -28.212 1.00 42.66 127 TYR A N 1
ATOM 1045 C CA . TYR A 1 127 ? 18.127 -5.294 -29.594 1.00 42.66 127 TYR A CA 1
ATOM 1046 C C . TYR A 1 127 ? 19.493 -5.885 -30.001 1.00 42.66 127 TYR A C 1
ATOM 1048 O O . TYR A 1 127 ? 19.942 -5.659 -31.128 1.00 42.66 127 TYR A O 1
ATOM 1056 N N . HIS A 1 128 ? 20.163 -6.634 -29.118 1.00 42.78 128 HIS A N 1
ATOM 1057 C CA . HIS A 1 128 ? 21.484 -7.228 -29.372 1.00 42.78 128 HIS A CA 1
ATOM 1058 C C . HIS A 1 128 ? 21.511 -8.770 -29.432 1.00 42.78 128 HIS A C 1
ATOM 1060 O O . HIS A 1 128 ? 22.587 -9.362 -29.324 1.00 42.78 128 HIS A O 1
ATOM 1066 N N . HIS A 1 129 ? 20.372 -9.417 -29.706 1.00 38.84 129 HIS A N 1
ATOM 1067 C CA . HIS A 1 129 ? 20.302 -10.840 -30.066 1.00 38.84 129 HIS A CA 1
ATOM 1068 C C . HIS A 1 129 ? 19.628 -11.085 -31.417 1.00 38.84 129 HIS A C 1
ATOM 1070 O O . HIS A 1 129 ? 18.560 -10.489 -31.672 1.00 38.84 129 HIS A O 1
#

Sequence (129 aa):
MVTRDSGRELEFLDYWERLALYAELNGLHKHPAYAIGLAAVKAGFPIRHDEMEGFDFFDDRIEKVRIKNGQSEPAAKQKYFATQENIERRYRSLPHKVMDKIMQPLCHHYHTVRLQVTTSLTDSDFYHH

pLDDT: mean 77.77, std 12.32, range [32.47, 91.25]

Radius of gyration: 20.76 Å; chains: 1; bounding box: 45×52×54 Å

Secondary structure (DSSP, 8-state):
-----TTHHHHHHHHHHHHHHHHHHTT-TT-HHHHHHHHHHHTTPPPP-S--TT-----HHHHHHHHHTTSS-HHHHHHHHHHHHHHHSS---HHHHHHHHHHHHHHHHHHHHHHHHHHHHHHTTTTT-